Protein AF-A0A2X2J1Y0-F1 (afdb_monomer_lite)

Structure (mmCIF, N/CA/C/O backbone):
data_AF-A0A2X2J1Y0-F1
#
_entry.id   AF-A0A2X2J1Y0-F1
#
loop_
_atom_site.group_PDB
_atom_site.id
_atom_site.type_symbol
_atom_site.label_atom_id
_atom_site.label_alt_id
_atom_site.label_comp_id
_atom_site.label_asym_id
_atom_site.label_entity_id
_atom_site.label_seq_id
_atom_site.pdbx_PDB_ins_code
_atom_site.Cartn_x
_atom_site.Cartn_y
_atom_site.Cartn_z
_atom_site.occupancy
_atom_site.B_iso_or_equiv
_atom_site.auth_seq_id
_atom_site.auth_comp_id
_atom_site.auth_asym_id
_atom_site.auth_atom_id
_atom_site.pdbx_PDB_model_num
ATOM 1 N N . MET A 1 1 ? 6.999 0.273 -18.161 1.00 66.06 1 MET A N 1
ATOM 2 C CA . MET A 1 1 ? 6.570 -0.714 -17.151 1.00 66.06 1 MET A CA 1
ATOM 3 C C . MET A 1 1 ? 6.105 0.094 -15.960 1.00 66.06 1 MET A C 1
ATOM 5 O O . MET A 1 1 ? 6.848 0.974 -15.552 1.00 66.06 1 MET A O 1
ATOM 9 N N . GLY A 1 2 ? 4.851 -0.077 -15.551 1.00 69.44 2 GLY A N 1
ATOM 10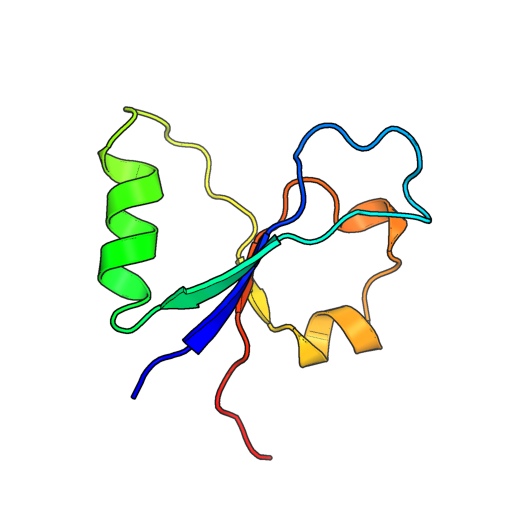 C CA . GLY A 1 2 ? 4.254 0.628 -14.416 1.00 69.44 2 GLY A CA 1
ATOM 11 C C . GLY A 1 2 ? 3.860 -0.376 -13.339 1.00 69.44 2 GLY A C 1
ATOM 12 O O . GLY A 1 2 ? 3.988 -1.575 -13.559 1.00 69.44 2 GLY A O 1
ATOM 13 N N . TYR A 1 3 ? 3.405 0.124 -12.199 1.00 78.38 3 TYR A N 1
ATOM 14 C CA . TYR A 1 3 ? 3.105 -0.667 -11.012 1.00 78.38 3 TYR A CA 1
ATOM 15 C C . TYR A 1 3 ? 1.650 -0.459 -10.596 1.00 78.38 3 TYR A C 1
ATOM 17 O O . TYR A 1 3 ? 1.158 0.677 -10.599 1.00 78.38 3 TYR A O 1
ATOM 25 N N . ASN A 1 4 ? 0.981 -1.537 -10.188 1.00 81.06 4 ASN A N 1
ATOM 26 C CA . ASN A 1 4 ? -0.272 -1.438 -9.452 1.00 81.06 4 ASN A CA 1
ATOM 27 C C . ASN A 1 4 ? 0.027 -1.023 -8.010 1.00 81.06 4 ASN A C 1
ATOM 29 O O . ASN A 1 4 ? 0.884 -1.601 -7.342 1.00 81.06 4 ASN A O 1
ATOM 33 N N . VAL A 1 5 ? -0.682 -0.005 -7.531 1.00 82.81 5 VAL A N 1
ATOM 34 C CA . VAL A 1 5 ? -0.532 0.526 -6.177 1.00 82.81 5 VAL A CA 1
ATOM 35 C C . VAL A 1 5 ? -1.880 0.503 -5.473 1.00 82.81 5 VAL A C 1
ATOM 37 O O . VAL A 1 5 ? -2.871 1.003 -6.011 1.00 82.81 5 VAL A O 1
ATOM 40 N N . LEU A 1 6 ? -1.907 -0.028 -4.251 1.00 84.06 6 LEU A N 1
ATOM 41 C CA . LEU A 1 6 ? -3.046 0.055 -3.340 1.00 84.06 6 LEU A CA 1
ATOM 42 C C . LEU A 1 6 ? -2.707 1.000 -2.190 1.00 84.06 6 LEU A C 1
ATOM 44 O O . LEU A 1 6 ? -1.626 0.943 -1.610 1.00 84.06 6 LEU A O 1
ATOM 48 N N . ILE A 1 7 ? -3.641 1.873 -1.839 1.00 80.81 7 ILE A N 1
ATOM 49 C CA . ILE A 1 7 ? -3.481 2.823 -0.739 1.00 80.81 7 ILE A CA 1
ATOM 50 C C . ILE A 1 7 ? -4.602 2.577 0.261 1.00 80.81 7 ILE A C 1
ATOM 52 O O . ILE A 1 7 ? -5.780 2.671 -0.100 1.00 80.81 7 ILE A O 1
ATOM 56 N N . SER A 1 8 ? -4.233 2.291 1.510 1.00 81.38 8 SER A N 1
ATOM 57 C CA . SER A 1 8 ? -5.178 2.302 2.625 1.00 81.38 8 SER A CA 1
ATOM 58 C C . SER A 1 8 ? -5.346 3.727 3.158 1.00 81.38 8 SER A C 1
ATOM 60 O O . SER A 1 8 ? -4.347 4.435 3.327 1.00 81.38 8 SER A O 1
ATOM 62 N N . PRO A 1 9 ? -6.568 4.159 3.513 1.00 75.38 9 PRO A N 1
ATOM 63 C CA . PRO A 1 9 ? -6.747 5.357 4.325 1.00 75.38 9 PRO A CA 1
ATOM 64 C C . PRO A 1 9 ? -6.067 5.189 5.693 1.00 75.38 9 PRO A C 1
ATOM 66 O O . PRO A 1 9 ? -5.912 4.071 6.182 1.00 75.38 9 PRO A O 1
ATOM 69 N N . VAL A 1 10 ? -5.643 6.308 6.289 1.00 70.88 10 VAL A N 1
ATOM 70 C CA . VAL A 1 10 ? -5.015 6.355 7.626 1.00 70.88 10 VAL A CA 1
ATOM 71 C C . VAL A 1 10 ? -6.052 6.137 8.728 1.00 70.88 10 VAL A C 1
ATOM 73 O O . VAL A 1 10 ? -5.785 5.455 9.716 1.00 70.88 10 VAL A O 1
ATOM 76 N N . GLU A 1 11 ? -7.246 6.697 8.540 1.00 73.75 11 GLU A N 1
ATOM 77 C CA . GLU A 1 11 ? -8.377 6.546 9.448 1.00 73.75 11 GLU A CA 1
ATOM 78 C C . GLU A 1 11 ? -9.325 5.483 8.896 1.00 73.75 11 GLU A C 1
ATOM 80 O O . GLU A 1 11 ? -10.079 5.719 7.951 1.00 73.75 11 GLU A O 1
ATOM 85 N N . VAL A 1 12 ? -9.264 4.294 9.485 1.00 73.62 12 VAL A N 1
ATOM 86 C CA . VAL A 1 12 ? -10.153 3.178 9.169 1.00 73.62 12 VAL A CA 1
ATOM 87 C C . VAL A 1 12 ? -11.121 2.997 10.336 1.00 73.62 12 VAL A C 1
ATOM 89 O O . VAL A 1 12 ? -10.695 2.794 11.470 1.00 73.62 12 VAL A O 1
ATOM 92 N N . GLN A 1 13 ? -12.427 3.073 10.060 1.00 72.81 13 GLN A N 1
ATOM 93 C CA . GLN A 1 13 ? -13.473 2.856 11.070 1.00 72.81 13 GLN A CA 1
ATOM 94 C C . GLN A 1 13 ? -13.658 1.371 11.409 1.00 72.81 13 GLN A C 1
ATOM 96 O O . GLN A 1 13 ? -13.916 1.039 12.562 1.00 72.81 13 GLN A O 1
ATOM 101 N N . ASP A 1 14 ? -13.498 0.493 10.415 1.00 78.38 14 ASP A N 1
ATOM 102 C CA . ASP A 1 14 ? -13.553 -0.961 10.566 1.00 78.38 14 ASP A CA 1
ATOM 103 C C . ASP A 1 14 ? -12.290 -1.603 9.962 1.00 78.38 14 ASP A C 1
ATOM 105 O O . ASP A 1 14 ? -12.167 -1.688 8.736 1.00 78.38 14 ASP A O 1
ATOM 109 N N . PRO A 1 15 ? -11.332 -2.047 10.796 1.00 69.50 15 PRO A N 1
ATOM 110 C CA . PRO A 1 15 ? -10.085 -2.661 10.342 1.00 69.50 15 PRO A CA 1
ATOM 111 C C . PRO A 1 15 ? -10.259 -3.974 9.567 1.00 69.50 15 PRO A C 1
ATOM 113 O O . PRO A 1 15 ? -9.286 -4.440 8.982 1.00 69.50 15 PRO A O 1
ATOM 116 N N . GLN A 1 16 ? -11.455 -4.576 9.573 1.00 72.50 16 GLN A N 1
ATOM 117 C CA . GLN A 1 16 ? -11.790 -5.772 8.786 1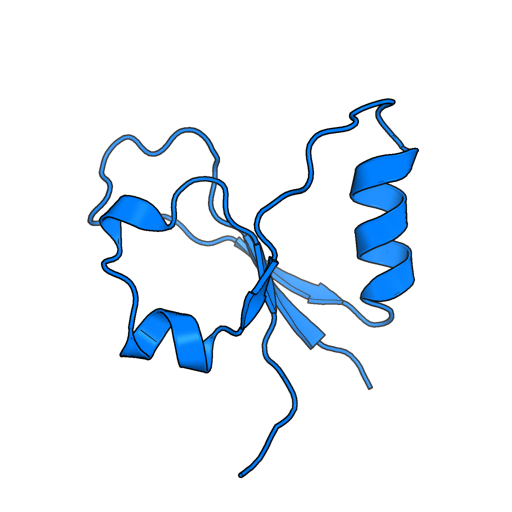.00 72.50 16 GLN A CA 1
ATOM 118 C C . GLN A 1 16 ? -12.443 -5.435 7.437 1.00 72.50 16 GLN A C 1
ATOM 120 O O . GLN A 1 16 ? -12.749 -6.328 6.653 1.00 72.50 16 GLN A O 1
ATOM 125 N N . ASN A 1 17 ? -12.688 -4.152 7.161 1.00 75.44 17 ASN A N 1
ATOM 126 C CA . ASN A 1 17 ? -13.319 -3.695 5.929 1.00 75.44 17 ASN A CA 1
ATOM 127 C C . ASN A 1 17 ? -12.656 -2.405 5.428 1.00 75.44 17 ASN A C 1
ATOM 129 O O . ASN A 1 17 ? -13.269 -1.339 5.309 1.00 75.44 17 ASN A O 1
ATOM 133 N N . ILE A 1 18 ? -11.354 -2.502 5.163 1.00 76.56 18 ILE A N 1
ATOM 134 C CA . ILE A 1 18 ? -10.570 -1.394 4.626 1.00 76.56 18 ILE A CA 1
ATOM 135 C C . ILE A 1 18 ? -10.995 -1.152 3.174 1.00 76.56 18 ILE A C 1
ATOM 137 O O . ILE A 1 18 ? -10.903 -2.032 2.323 1.00 76.56 18 ILE A O 1
ATOM 141 N N . THR A 1 19 ? -11.442 0.068 2.867 1.00 77.88 19 THR A N 1
ATOM 142 C CA . THR A 1 19 ? -11.674 0.473 1.475 1.00 77.88 19 THR A CA 1
ATOM 143 C C . THR A 1 19 ? -10.355 0.894 0.841 1.00 77.88 19 THR A C 1
ATOM 145 O O . THR A 1 19 ? -9.796 1.942 1.166 1.00 77.88 19 THR A O 1
ATOM 148 N N . TRP A 1 20 ? -9.873 0.075 -0.085 1.00 79.94 20 TRP A N 1
ATOM 149 C CA . TRP A 1 20 ? -8.614 0.282 -0.790 1.00 79.94 20 TRP A CA 1
ATOM 150 C C . TRP A 1 20 ? -8.784 1.207 -1.991 1.00 79.94 20 TRP A C 1
ATOM 152 O O . TRP A 1 20 ? -9.703 1.040 -2.795 1.00 79.94 20 TRP A O 1
ATOM 162 N N . LYS A 1 21 ? -7.854 2.149 -2.174 1.00 82.12 21 LYS A N 1
ATOM 163 C CA . LYS A 1 21 ? -7.740 2.898 -3.429 1.00 82.12 21 LYS A CA 1
ATOM 164 C C . LYS A 1 21 ? -6.679 2.256 -4.315 1.00 82.12 21 LYS A C 1
ATOM 166 O O . LYS A 1 21 ? -5.499 2.322 -3.984 1.00 82.12 21 LYS A O 1
ATOM 171 N N . ALA A 1 22 ? -7.100 1.691 -5.443 1.00 83.69 22 ALA A N 1
ATOM 172 C CA . ALA A 1 22 ? -6.204 1.162 -6.466 1.00 83.69 22 ALA A CA 1
ATOM 173 C C . ALA A 1 22 ? -5.855 2.228 -7.517 1.00 83.69 22 ALA A C 1
ATOM 175 O O . ALA A 1 22 ? -6.727 2.987 -7.951 1.00 83.69 22 ALA A O 1
ATOM 176 N N . MET A 1 23 ? -4.591 2.288 -7.939 1.00 86.19 23 MET A N 1
ATOM 177 C CA . MET A 1 23 ? -4.145 3.134 -9.048 1.00 86.19 23 MET A CA 1
ATOM 178 C C . MET A 1 23 ? -2.927 2.555 -9.775 1.00 86.19 23 MET A C 1
ATOM 180 O O . MET A 1 23 ? -2.130 1.829 -9.190 1.00 86.19 23 MET A O 1
ATOM 184 N N . TRP A 1 24 ? -2.768 2.929 -11.045 1.00 84.38 24 TRP A N 1
ATOM 185 C CA . TRP A 1 24 ? -1.594 2.595 -11.851 1.00 84.38 24 TRP A CA 1
ATOM 186 C C . TRP A 1 24 ? -0.556 3.719 -11.786 1.00 84.38 24 TRP A C 1
ATOM 188 O O . TRP A 1 24 ? -0.898 4.890 -11.978 1.00 84.38 24 TRP A O 1
ATOM 198 N N . VAL A 1 25 ? 0.707 3.375 -11.534 1.00 83.12 25 VAL A N 1
ATOM 199 C CA . VAL A 1 25 ? 1.815 4.334 -11.422 1.00 83.12 25 VAL A CA 1
ATOM 200 C C . VAL A 1 25 ? 2.947 3.949 -12.370 1.00 83.12 25 VAL A C 1
ATOM 202 O O . VAL A 1 25 ? 3.589 2.920 -12.204 1.00 83.12 25 VAL A O 1
ATOM 205 N N . GLU A 1 26 ? 3.240 4.801 -13.352 1.00 83.69 26 GLU A N 1
ATOM 206 C CA . GLU A 1 26 ? 4.287 4.528 -14.351 1.00 83.69 26 GLU A CA 1
ATOM 207 C C . GLU A 1 26 ? 5.711 4.648 -13.798 1.00 83.69 26 GLU A C 1
ATOM 209 O O . GLU A 1 26 ? 6.592 3.884 -14.179 1.00 83.69 26 GLU A O 1
ATOM 214 N N . ASN A 1 27 ? 5.949 5.604 -12.897 1.00 81.38 27 ASN A N 1
ATOM 215 C CA . ASN A 1 27 ? 7.241 5.807 -12.249 1.00 81.38 27 ASN A CA 1
ATOM 216 C C . ASN A 1 27 ? 7.041 5.875 -10.737 1.00 81.38 27 ASN A C 1
ATOM 218 O O . ASN A 1 27 ? 6.752 6.937 -10.174 1.00 81.38 27 ASN A O 1
ATOM 222 N N . VAL A 1 28 ? 7.167 4.713 -10.098 1.00 76.88 28 VAL A N 1
ATOM 223 C CA . VAL A 1 28 ? 6.879 4.562 -8.674 1.00 76.88 28 VAL A CA 1
ATOM 224 C C . VAL A 1 28 ? 7.841 5.374 -7.814 1.00 76.88 28 VAL A C 1
ATOM 226 O O . VAL A 1 28 ? 7.395 6.011 -6.870 1.00 76.88 28 VAL A O 1
ATOM 229 N N . ASP A 1 29 ? 9.116 5.480 -8.198 1.00 76.38 29 ASP A N 1
ATOM 230 C CA . ASP A 1 29 ? 10.123 6.253 -7.465 1.00 76.38 29 ASP A CA 1
ATOM 231 C C . ASP A 1 29 ? 9.828 7.754 -7.476 1.00 76.38 29 ASP A C 1
ATOM 233 O O . ASP A 1 29 ? 9.930 8.423 -6.446 1.00 76.38 29 ASP A O 1
ATOM 237 N N . THR A 1 30 ? 9.456 8.308 -8.632 1.00 80.25 30 THR A N 1
ATOM 238 C CA . THR A 1 30 ? 9.056 9.717 -8.735 1.00 80.25 30 THR A CA 1
ATOM 239 C C . THR A 1 30 ? 7.756 9.972 -7.983 1.00 80.25 30 THR A C 1
ATOM 241 O O . THR A 1 30 ? 7.642 10.986 -7.296 1.00 80.25 30 THR A O 1
ATOM 244 N N . TRP A 1 31 ? 6.789 9.059 -8.073 1.00 81.88 31 TRP A N 1
ATOM 245 C CA . TRP A 1 31 ? 5.515 9.182 -7.369 1.00 81.88 31 TRP A CA 1
ATOM 246 C C . TRP A 1 31 ? 5.689 9.143 -5.847 1.00 81.88 31 TRP A C 1
ATOM 248 O O . TRP A 1 31 ? 5.220 10.053 -5.163 1.00 81.88 31 TRP A O 1
ATOM 258 N N . ILE A 1 32 ? 6.450 8.162 -5.351 1.00 76.56 32 ILE A N 1
ATOM 259 C CA . ILE A 1 32 ? 6.939 8.062 -3.974 1.00 76.56 32 ILE A CA 1
ATOM 260 C C . ILE A 1 32 ? 7.568 9.401 -3.616 1.00 76.56 32 ILE A C 1
ATOM 262 O O . ILE A 1 32 ? 6.997 10.115 -2.806 1.00 76.56 32 ILE A O 1
ATOM 266 N N . ARG A 1 33 ? 8.649 9.837 -4.277 1.00 75.06 33 ARG A N 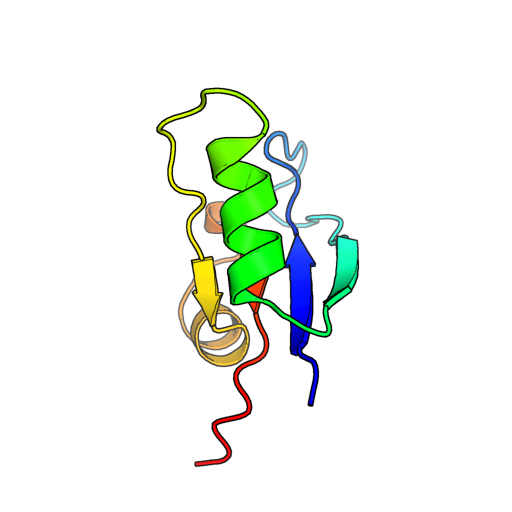1
ATOM 267 C CA . ARG A 1 33 ? 9.331 11.110 -3.963 1.00 75.06 33 ARG A CA 1
ATOM 268 C C . ARG A 1 33 ? 8.396 12.317 -3.908 1.00 75.06 33 ARG A C 1
ATOM 270 O O . ARG A 1 33 ? 8.553 13.130 -3.005 1.00 75.06 33 ARG A O 1
ATOM 277 N N . ASN A 1 34 ? 7.423 12.430 -4.809 1.00 77.25 34 ASN A N 1
ATOM 278 C CA . ASN A 1 34 ? 6.454 13.527 -4.795 1.00 77.25 34 ASN A CA 1
ATOM 279 C C . ASN A 1 34 ? 5.526 13.483 -3.572 1.00 77.25 34 ASN A C 1
ATOM 281 O O . ASN A 1 34 ? 5.220 14.539 -3.019 1.00 77.25 34 ASN A O 1
ATOM 285 N N . LEU A 1 35 ? 5.138 12.290 -3.107 1.00 72.69 35 LEU A N 1
ATOM 286 C CA . LEU A 1 35 ? 4.424 12.110 -1.839 1.00 72.69 35 LEU A CA 1
ATOM 287 C C . LEU A 1 35 ? 5.240 12.617 -0.634 1.00 72.69 35 LEU A C 1
ATOM 289 O O . LEU A 1 35 ? 4.675 13.297 0.218 1.00 72.69 35 LEU A O 1
ATOM 293 N N . TYR A 1 36 ? 6.555 12.355 -0.567 1.00 67.75 36 TYR A N 1
ATOM 294 C CA . TYR A 1 36 ? 7.400 12.806 0.563 1.00 67.75 36 TYR A CA 1
ATOM 295 C C . TYR A 1 36 ? 7.794 14.281 0.459 1.00 67.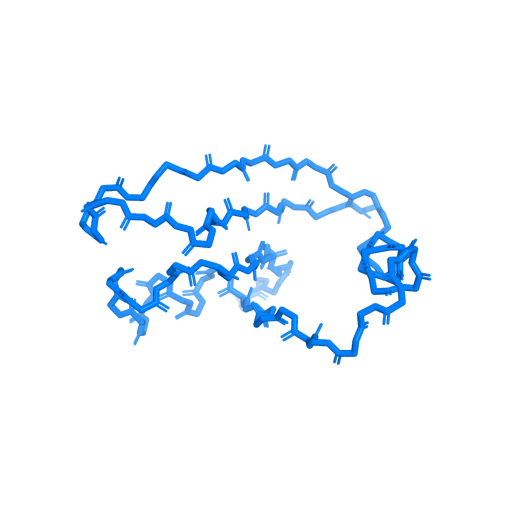75 36 TYR A C 1
ATOM 297 O O . TYR A 1 36 ? 7.659 15.054 1.405 1.00 67.75 36 TYR A O 1
ATOM 305 N N . CYS A 1 37 ? 8.328 14.681 -0.694 1.00 59.12 37 CYS A N 1
ATOM 306 C CA . CYS A 1 37 ? 8.956 15.985 -0.876 1.00 59.12 37 CYS A CA 1
ATOM 307 C C . CYS A 1 37 ? 7.936 17.109 -1.090 1.00 59.12 37 CYS A C 1
ATOM 309 O O . CYS A 1 37 ? 8.266 18.268 -0.858 1.00 59.12 37 CYS A O 1
ATOM 311 N N . GLY A 1 38 ? 6.705 16.788 -1.503 1.00 58.66 38 GLY A N 1
ATOM 312 C CA . GLY A 1 38 ? 5.668 17.777 -1.796 1.00 58.66 38 GLY A CA 1
ATOM 313 C C . GLY A 1 38 ? 4.995 18.402 -0.570 1.00 58.66 38 GLY A C 1
ATOM 314 O O . GLY A 1 38 ? 4.391 19.462 -0.706 1.00 58.66 38 GLY A O 1
ATOM 315 N N . GL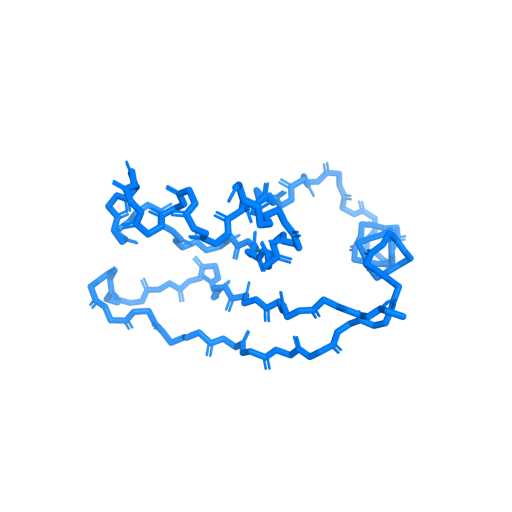N A 1 39 ? 5.087 17.787 0.617 1.00 57.44 39 GLN A N 1
ATOM 316 C CA . GLN A 1 39 ? 4.349 18.241 1.812 1.00 57.44 39 GLN A CA 1
ATOM 317 C C . GLN A 1 39 ? 5.217 18.564 3.038 1.00 57.44 39 GLN A C 1
ATOM 319 O O . GLN A 1 39 ? 4.680 18.831 4.109 1.00 57.44 39 GLN A O 1
ATOM 324 N N . GLY A 1 40 ? 6.550 18.543 2.921 1.00 55.19 40 GLY A N 1
ATOM 325 C CA . GLY A 1 40 ? 7.440 18.803 4.064 1.00 55.19 40 GLY A CA 1
ATOM 326 C C . GLY A 1 40 ? 7.347 17.754 5.184 1.00 55.19 40 GLY A C 1
ATOM 327 O O . GLY A 1 40 ? 7.851 17.978 6.282 1.00 55.19 40 GLY A O 1
ATOM 328 N N . SER A 1 41 ? 6.711 16.611 4.913 1.00 54.22 41 SER A N 1
ATOM 329 C CA . SER A 1 41 ? 6.565 15.505 5.854 1.00 54.22 41 SER A CA 1
ATOM 330 C C . SER A 1 41 ? 7.807 14.614 5.830 1.00 54.22 41 SER A C 1
ATOM 332 O O . SER A 1 41 ? 8.268 14.191 4.772 1.00 54.22 41 SER A O 1
ATOM 334 N N . THR A 1 42 ? 8.345 14.303 7.010 1.00 55.78 42 THR A N 1
ATOM 335 C CA . THR A 1 42 ? 9.434 13.327 7.188 1.00 55.78 42 THR A CA 1
ATOM 336 C C . THR A 1 42 ? 8.920 11.907 7.434 1.00 55.78 42 THR A C 1
ATOM 338 O O . THR A 1 42 ? 9.721 10.973 7.519 1.00 55.78 42 THR A O 1
ATOM 341 N N . ALA A 1 43 ? 7.600 11.723 7.552 1.00 54.88 43 ALA A N 1
ATOM 342 C CA . ALA A 1 43 ? 7.001 10.421 7.803 1.00 54.88 43 ALA A CA 1
ATOM 343 C C . ALA A 1 43 ? 7.157 9.531 6.567 1.00 54.88 43 ALA A C 1
ATOM 345 O O . ALA A 1 43 ? 6.709 9.884 5.475 1.00 54.88 43 ALA A O 1
ATOM 346 N N . ARG A 1 44 ? 7.792 8.364 6.732 1.00 56.44 44 ARG A N 1
ATOM 347 C CA . ARG A 1 44 ? 7.811 7.354 5.676 1.00 56.44 44 ARG A CA 1
ATOM 348 C C . ARG A 1 44 ? 6.522 6.527 5.748 1.00 56.44 44 ARG A C 1
ATOM 350 O O . ARG A 1 44 ? 6.364 5.833 6.749 1.00 56.44 44 ARG A O 1
ATOM 357 N N . PRO A 1 45 ? 5.620 6.559 4.741 1.00 60.84 45 PRO A N 1
ATOM 358 C CA . PRO A 1 45 ? 4.578 5.558 4.637 1.00 60.84 45 PRO A CA 1
ATOM 359 C C . PRO A 1 45 ? 5.241 4.187 4.572 1.00 60.84 45 PRO A C 1
ATOM 361 O O . PRO A 1 45 ? 6.322 4.019 3.993 1.00 60.84 45 PRO A O 1
ATOM 364 N N . ASN A 1 46 ? 4.594 3.227 5.216 1.00 66.56 46 ASN A N 1
ATOM 365 C CA . ASN A 1 46 ? 5.028 1.849 5.190 1.00 66.56 46 ASN A CA 1
ATOM 366 C C . ASN A 1 46 ? 4.728 1.312 3.788 1.00 66.56 46 ASN A C 1
ATOM 368 O O . ASN A 1 46 ? 3.568 1.070 3.457 1.00 66.56 46 ASN A O 1
ATOM 372 N N . ILE A 1 47 ? 5.761 1.253 2.946 1.00 74.00 47 ILE A N 1
ATOM 373 C CA . ILE A 1 47 ? 5.659 0.721 1.589 1.00 74.00 47 ILE A CA 1
ATOM 374 C C . ILE A 1 47 ? 5.918 -0.774 1.668 1.00 74.00 47 ILE A C 1
ATOM 376 O O . ILE A 1 47 ? 7.015 -1.193 2.040 1.00 74.00 47 ILE A O 1
ATOM 380 N N . LEU A 1 48 ? 4.906 -1.557 1.320 1.00 77.06 48 LEU A N 1
ATOM 381 C CA . LEU A 1 48 ? 4.937 -3.006 1.422 1.00 77.06 48 LEU A CA 1
ATOM 382 C C . LEU A 1 48 ? 4.610 -3.656 0.076 1.00 77.06 48 LEU A C 1
ATOM 384 O O . LEU A 1 48 ? 3.916 -3.089 -0.765 1.00 77.06 48 LEU A O 1
ATOM 388 N N . ASP A 1 49 ? 5.128 -4.858 -0.117 1.00 81.75 49 ASP A N 1
ATOM 389 C CA . ASP A 1 49 ? 4.798 -5.701 -1.261 1.00 81.75 49 ASP A CA 1
ATOM 390 C C . ASP A 1 49 ? 3.412 -6.343 -1.064 1.00 81.75 49 ASP A C 1
ATOM 392 O O . ASP A 1 49 ? 3.127 -6.845 0.028 1.00 81.75 49 ASP A O 1
ATOM 396 N N . ILE A 1 50 ? 2.545 -6.292 -2.085 1.00 78.44 50 ILE A N 1
ATOM 397 C CA . ILE A 1 50 ? 1.163 -6.804 -1.991 1.00 78.44 50 ILE A CA 1
ATOM 398 C C . ILE A 1 50 ? 1.142 -8.297 -1.640 1.00 78.44 50 ILE A C 1
ATOM 400 O O . ILE A 1 50 ? 0.440 -8.684 -0.704 1.00 78.44 50 ILE A O 1
ATOM 404 N N . ASP A 1 51 ? 1.927 -9.121 -2.335 1.00 78.31 51 ASP A N 1
ATOM 405 C CA . ASP A 1 51 ? 1.906 -10.577 -2.161 1.00 78.31 51 ASP A CA 1
ATOM 406 C C . ASP A 1 51 ? 2.413 -10.975 -0.776 1.00 78.31 51 ASP A C 1
ATOM 408 O O . ASP A 1 51 ? 1.809 -11.804 -0.085 1.00 78.31 51 ASP A O 1
ATOM 412 N N . TYR A 1 52 ? 3.488 -10.330 -0.317 1.00 79.69 52 TYR A N 1
ATOM 413 C CA . TYR A 1 52 ? 3.994 -10.530 1.037 1.00 79.69 52 TYR A CA 1
ATOM 414 C C . TYR A 1 52 ? 2.939 -10.186 2.090 1.00 79.69 52 TYR A C 1
ATOM 416 O O . TYR A 1 52 ? 2.768 -10.924 3.064 1.00 79.69 52 TYR A O 1
ATOM 424 N N . VAL A 1 53 ? 2.237 -9.069 1.913 1.00 78.81 53 VAL A N 1
ATOM 425 C CA . VAL A 1 53 ? 1.264 -8.578 2.889 1.00 78.81 53 VAL A CA 1
ATOM 426 C C . VAL A 1 53 ? 0.066 -9.500 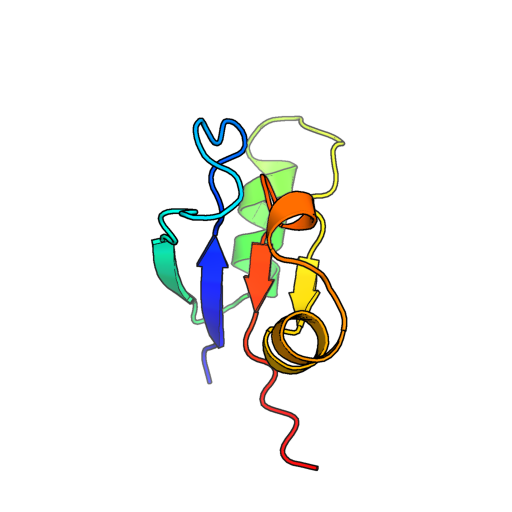2.990 1.00 78.81 53 VAL A C 1
ATOM 428 O O . VAL A 1 53 ? -0.283 -9.893 4.103 1.00 78.81 53 VAL A O 1
ATOM 431 N N . LEU A 1 54 ? -0.517 -9.881 1.852 1.00 74.94 54 LEU A N 1
ATOM 432 C CA . LEU A 1 54 ? -1.668 -10.781 1.818 1.00 74.94 54 LEU A CA 1
ATOM 433 C C . LEU A 1 54 ? -1.351 -12.136 2.466 1.00 74.94 54 LEU A C 1
ATOM 435 O O . LEU A 1 54 ? -2.231 -12.750 3.066 1.00 74.94 54 LEU A O 1
ATOM 439 N N . ALA A 1 55 ? -0.098 -12.591 2.386 1.00 80.81 55 ALA A N 1
ATOM 440 C CA . ALA A 1 55 ? 0.324 -13.862 2.964 1.00 80.81 55 ALA A CA 1
ATOM 441 C C . ALA A 1 55 ? 0.710 -13.793 4.455 1.00 80.81 55 ALA A C 1
ATOM 443 O O . ALA A 1 55 ? 0.657 -14.821 5.131 1.00 80.81 55 ALA A O 1
ATOM 444 N N . ASN A 1 56 ? 1.128 -12.631 4.979 1.00 81.31 56 ASN A N 1
ATOM 445 C CA . ASN A 1 56 ? 1.829 -12.570 6.273 1.00 81.31 56 ASN A CA 1
ATOM 446 C C . ASN A 1 56 ? 1.289 -11.544 7.276 1.00 81.31 56 ASN A C 1
ATOM 448 O O . ASN A 1 56 ? 1.669 -11.604 8.448 1.00 81.31 56 ASN A O 1
ATOM 452 N N . VAL A 1 57 ? 0.450 -10.592 6.863 1.00 80.00 57 VAL A N 1
ATOM 453 C CA . VAL A 1 57 ? 0.046 -9.478 7.730 1.00 80.00 57 VAL A CA 1
ATOM 454 C C . VAL A 1 57 ? -1.475 -9.465 7.908 1.00 80.00 57 VAL A C 1
ATOM 456 O O . VAL A 1 57 ? -2.201 -9.353 6.924 1.00 80.00 57 VAL A O 1
ATOM 459 N N . PRO A 1 58 ? -1.986 -9.545 9.153 1.00 80.75 58 PRO A N 1
ATOM 460 C CA . PRO A 1 58 ? -3.416 -9.405 9.411 1.00 80.75 58 PRO A CA 1
ATOM 461 C C . PRO A 1 58 ? -3.947 -8.041 8.951 1.00 80.75 58 PRO A C 1
ATOM 463 O O . PRO A 1 58 ? -3.312 -7.016 9.211 1.00 80.75 58 PRO A O 1
ATOM 466 N N . GLU A 1 59 ? -5.140 -8.020 8.348 1.00 75.00 59 GLU A N 1
ATOM 467 C CA . GLU A 1 59 ? -5.759 -6.810 7.775 1.00 75.00 59 GLU A CA 1
ATOM 468 C C . GLU A 1 59 ? -5.827 -5.627 8.748 1.00 75.00 59 GLU A C 1
ATOM 470 O O . GLU A 1 59 ? -5.613 -4.482 8.353 1.00 75.00 59 GLU A O 1
ATOM 475 N N . CYS A 1 60 ? -6.020 -5.892 10.042 1.00 74.81 60 CYS A N 1
ATOM 476 C CA . CYS A 1 60 ? -6.129 -4.845 11.053 1.00 74.81 60 CYS A CA 1
ATOM 477 C C . CYS A 1 60 ? -4.862 -3.986 11.227 1.00 74.81 60 CYS A C 1
ATOM 479 O O . CYS A 1 60 ? -4.946 -2.893 11.788 1.00 74.81 60 CYS A O 1
ATOM 481 N N . TYR A 1 61 ? -3.706 -4.442 10.734 1.00 76.88 61 TYR A N 1
ATOM 482 C CA . TYR A 1 61 ? -2.442 -3.698 10.769 1.00 76.88 61 TYR A CA 1
ATOM 483 C C . TYR A 1 61 ? -2.131 -2.948 9.471 1.00 76.88 61 TYR A C 1
ATOM 485 O O . TYR A 1 61 ? -1.083 -2.311 9.371 1.00 76.88 61 TYR A O 1
ATOM 493 N N . LEU A 1 62 ? -3.017 -3.012 8.475 1.00 76.44 62 LEU A N 1
ATOM 494 C CA . LEU A 1 62 ? -2.751 -2.469 7.144 1.00 76.44 62 LEU A CA 1
ATOM 495 C C . LEU A 1 62 ? -3.220 -1.022 6.952 1.00 76.44 62 LEU A C 1
ATOM 497 O O . LEU A 1 62 ? -2.900 -0.403 5.935 1.00 76.44 62 LEU A O 1
ATOM 501 N N . SER A 1 63 ? -3.926 -0.462 7.939 1.00 76.50 63 SER A N 1
ATOM 502 C CA . SER A 1 63 ? -4.362 0.936 7.918 1.00 76.50 63 SER A CA 1
ATOM 503 C C . SER A 1 63 ? -3.184 1.894 7.694 1.00 76.50 63 SER A C 1
ATOM 505 O O . SER A 1 63 ? -2.099 1.714 8.247 1.00 76.50 63 SER A O 1
ATOM 507 N N . GLY A 1 64 ? -3.388 2.923 6.870 1.00 71.81 64 GLY A N 1
ATOM 508 C CA . GLY A 1 64 ? -2.388 3.946 6.547 1.00 71.81 64 GLY A CA 1
ATOM 509 C C . GLY A 1 64 ? -1.169 3.470 5.748 1.00 71.81 64 GLY A C 1
ATOM 510 O O . GLY A 1 64 ? -0.205 4.226 5.614 1.00 71.81 64 GLY A O 1
ATOM 511 N N . SER A 1 65 ? -1.184 2.243 5.227 1.00 78.12 65 SER A N 1
ATOM 512 C CA . SER A 1 65 ? -0.073 1.685 4.454 1.00 78.12 65 SER A CA 1
ATOM 513 C C . SER A 1 65 ? -0.271 1.849 2.943 1.00 78.12 65 SER A C 1
ATOM 515 O O . SER A 1 65 ? -1.392 1.997 2.443 1.00 78.12 65 SER A O 1
ATOM 517 N N . VAL A 1 66 ? 0.845 1.826 2.214 1.00 78.75 66 VAL A N 1
ATOM 518 C CA . VAL A 1 66 ? 0.886 1.850 0.748 1.00 78.75 66 VAL A CA 1
ATOM 519 C C . VAL A 1 66 ? 1.454 0.519 0.279 1.00 78.75 66 VAL A C 1
ATOM 521 O O . VAL A 1 66 ? 2.507 0.093 0.745 1.00 78.75 66 VAL A O 1
ATOM 524 N N . PHE A 1 67 ? 0.776 -0.122 -0.661 1.00 82.62 67 PHE A N 1
ATOM 525 C CA . PHE A 1 67 ? 1.153 -1.426 -1.182 1.00 82.62 67 PHE A CA 1
ATOM 526 C C . PHE A 1 67 ? 1.460 -1.316 -2.661 1.00 82.62 67 PHE A C 1
ATOM 528 O O . PHE A 1 67 ? 0.752 -0.625 -3.392 1.00 82.62 67 PHE A O 1
ATOM 535 N N . ILE A 1 68 ? 2.515 -1.988 -3.095 1.00 81.94 68 ILE A N 1
ATOM 536 C CA . ILE A 1 68 ? 2.966 -1.976 -4.481 1.00 81.94 68 ILE A CA 1
ATOM 537 C C . ILE A 1 68 ? 3.039 -3.425 -4.940 1.00 81.94 68 ILE A C 1
ATOM 539 O O . ILE A 1 68 ? 3.622 -4.266 -4.256 1.00 81.94 68 ILE A O 1
ATOM 543 N N . GLU A 1 69 ? 2.431 -3.716 -6.083 1.00 77.94 69 GLU A N 1
ATOM 544 C CA . GLU A 1 69 ? 2.604 -5.001 -6.751 1.00 77.94 69 GLU A CA 1
ATOM 545 C C . GLU A 1 69 ? 4.044 -5.069 -7.265 1.00 77.94 69 GLU A C 1
ATOM 547 O O . GLU A 1 69 ? 4.444 -4.261 -8.108 1.00 77.94 69 GLU A O 1
ATOM 552 N N . SER A 1 70 ? 4.865 -5.962 -6.713 1.00 65.81 70 SER A N 1
ATOM 553 C CA . SER A 1 70 ? 6.191 -6.200 -7.268 1.00 65.81 70 SER A CA 1
ATOM 554 C C . SER A 1 70 ? 6.068 -7.184 -8.422 1.00 65.81 70 SER A C 1
ATOM 556 O O . SER A 1 70 ? 5.526 -8.267 -8.257 1.00 65.81 70 SER A O 1
ATOM 558 N N . ASP A 1 71 ? 6.671 -6.858 -9.565 1.00 58.66 71 ASP A N 1
ATOM 559 C CA . ASP A 1 71 ? 6.846 -7.758 -10.721 1.00 58.66 71 ASP A CA 1
ATOM 560 C C . ASP A 1 71 ? 7.711 -9.009 -10.410 1.00 58.66 71 ASP A C 1
ATOM 562 O O . ASP A 1 71 ? 8.220 -9.673 -11.317 1.00 58.66 71 ASP A O 1
ATOM 566 N N . LYS A 1 72 ? 7.941 -9.346 -9.134 1.00 49.53 72 LYS A N 1
ATOM 567 C CA . LYS A 1 72 ? 8.684 -10.539 -8.725 1.00 49.53 72 LYS A CA 1
ATOM 568 C C . LYS A 1 72 ? 7.833 -11.788 -8.936 1.00 49.53 72 LYS A C 1
ATOM 570 O O . LYS A 1 72 ? 7.347 -12.406 -7.997 1.00 49.53 72 LYS A O 1
ATOM 575 N N . VAL A 1 73 ? 7.742 -12.195 -10.196 1.00 41.50 73 VAL A N 1
ATOM 576 C CA . VAL A 1 73 ? 7.505 -13.584 -10.581 1.00 41.50 73 VAL A CA 1
ATOM 577 C C . VAL A 1 73 ? 8.658 -14.406 -9.992 1.00 41.50 73 VAL A C 1
ATOM 579 O O . VAL A 1 73 ? 9.800 -14.272 -10.440 1.00 41.50 73 VAL A O 1
ATOM 582 N N . TYR A 1 74 ? 8.382 -15.178 -8.940 1.00 42.84 74 TYR A N 1
ATOM 583 C CA . TYR A 1 74 ? 9.295 -16.214 -8.445 1.00 42.84 74 TYR A CA 1
ATOM 584 C C . TYR A 1 74 ? 9.335 -17.409 -9.399 1.00 42.84 74 TYR A C 1
ATOM 586 O O . TYR A 1 74 ? 8.262 -17.785 -9.925 1.00 42.84 74 TYR A O 1
#

Secondary structure (DSSP, 8-state):
--EEEEE--SS-S-TTS---EEEEES-HHHHHHHHHHTTT------EEEHHHHHHHS-GGG-TT-EEE------

Foldseek 3Di:
DWKKKWFFAQDDPDLVDTDIDIDIGRDVPVVLCCVPVVPVDPDRAAEEEPVCCVVPPRSSPCHGHMYIHDPPPD

Radius of gyration: 12.75 Å; chains: 1; bounding box: 24×35×28 Å

Organism: Sphingobacterium multivorum (NCBI:txid28454)

pLDDT: mean 73.3, std 10.09, range [41.5, 86.19]

Sequence (74 aa):
MGYNVLISPVEVQDPQNITWKAMWVENVDTWIRNLYCGQGSTARPNILDIDYVLANVPECYLSGSVFIESDKVY